Protein AF-A0A4R0WV72-F1 (afdb_monomer)

InterPro domains:
  IPR025110 AMP-binding enzyme, C-terminal domain [PF13193] (1-69)
  IPR045851 AMP-binding enzyme domain superfamily [G3DSA:3.30.300.30] (1-70)

pLDDT: mean 84.71, std 9.46, range [58.06, 95.12]

Secondary structure (DSSP, 8-state):
-HHHHTTSTTEEEEEEEEEEETTTEEEEEEEEEEPTT----HHHHHGGGGGS-GGGS-SEEEE-SSPPP-

Sequence (70 aa):
MENAASRHPSVAEAVVIGVAHSKWQERPILLVRLRAHATAQREEILEVSDKVARWWLPDDVIFVEELPRG

Structure (mmCIF, N/CA/C/O backbone):
data_AF-A0A4R0WV72-F1
#
_entry.id   AF-A0A4R0WV72-F1
#
loop_
_atom_site.group_PDB
_atom_site.id
_atom_site.type_symbol
_atom_site.label_atom_id
_atom_site.label_alt_id
_atom_site.label_comp_id
_atom_site.label_asym_id
_atom_site.label_entity_id
_atom_site.label_seq_id
_atom_site.pdbx_PDB_ins_co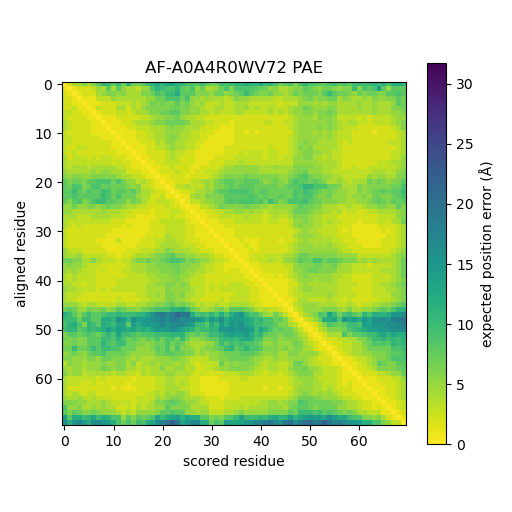de
_atom_site.Cartn_x
_atom_site.Cartn_y
_atom_site.Cartn_z
_atom_site.occupancy
_atom_site.B_iso_or_equiv
_atom_site.auth_seq_id
_atom_site.auth_comp_id
_atom_site.auth_asym_id
_atom_site.auth_atom_id
_atom_site.pdbx_PDB_model_num
ATOM 1 N N . MET A 1 1 ? 2.273 6.506 6.014 1.00 71.19 1 MET A N 1
ATOM 2 C CA . MET A 1 1 ? 2.050 5.149 5.479 1.00 71.19 1 MET A CA 1
ATOM 3 C C . MET A 1 1 ? 2.212 5.143 3.972 1.00 71.19 1 MET A C 1
ATOM 5 O O . MET A 1 1 ? 3.140 4.512 3.495 1.00 71.19 1 MET A O 1
ATOM 9 N N . GLU A 1 2 ? 1.426 5.947 3.255 1.00 73.50 2 GLU A N 1
ATOM 10 C CA . GLU A 1 2 ? 1.536 6.155 1.801 1.00 73.50 2 GLU A CA 1
ATOM 11 C C . GLU A 1 2 ? 2.957 6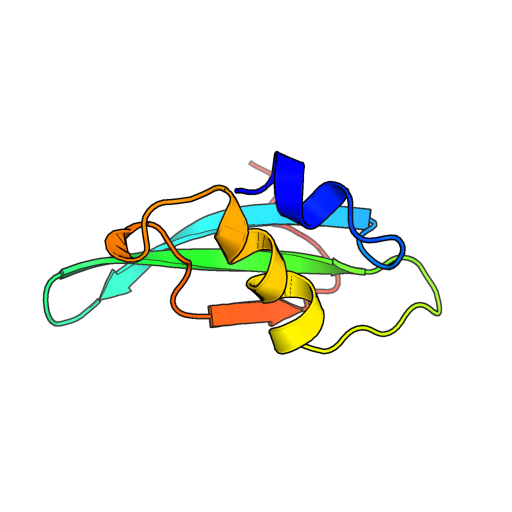.544 1.386 1.00 73.50 2 GLU A C 1
ATOM 13 O O . GLU A 1 2 ? 3.604 5.815 0.651 1.00 73.50 2 GLU A O 1
ATOM 18 N N . ASN A 1 3 ? 3.522 7.595 1.995 1.00 74.88 3 ASN A N 1
ATOM 19 C CA . ASN A 1 3 ? 4.907 8.036 1.753 1.00 74.88 3 ASN A CA 1
ATOM 20 C C . ASN A 1 3 ? 5.978 6.963 1.975 1.00 74.88 3 ASN A C 1
ATOM 22 O O . ASN A 1 3 ? 7.114 7.127 1.536 1.00 74.88 3 ASN A O 1
ATOM 26 N N . ALA A 1 4 ? 5.662 5.924 2.740 1.00 75.81 4 ALA A N 1
ATOM 27 C CA . ALA A 1 4 ? 6.592 4.856 3.042 1.00 75.81 4 ALA A CA 1
ATOM 28 C C . ALA A 1 4 ? 6.380 3.665 2.086 1.00 75.81 4 ALA A C 1
ATOM 30 O O . ALA A 1 4 ? 7.369 3.145 1.582 1.00 75.81 4 ALA A O 1
ATOM 31 N N . ALA A 1 5 ? 5.134 3.352 1.705 1.00 81.12 5 ALA A N 1
ATOM 32 C CA . ALA A 1 5 ? 4.815 2.435 0.605 1.00 81.12 5 ALA A CA 1
ATOM 33 C C . ALA A 1 5 ? 5.340 2.940 -0.752 1.00 81.12 5 ALA A C 1
ATOM 35 O O . ALA A 1 5 ? 5.941 2.180 -1.504 1.00 81.12 5 ALA A O 1
ATOM 36 N N . SER A 1 6 ? 5.237 4.244 -1.025 1.00 83.31 6 SER A N 1
ATOM 37 C CA . SER A 1 6 ? 5.758 4.876 -2.247 1.00 83.31 6 SER A CA 1
ATOM 38 C C . SER A 1 6 ? 7.287 4.828 -2.380 1.00 83.31 6 SER A C 1
ATOM 40 O O . SER A 1 6 ? 7.818 5.169 -3.435 1.00 83.31 6 SER A O 1
ATOM 42 N N . ARG A 1 7 ? 8.019 4.411 -1.335 1.00 84.88 7 ARG A N 1
ATOM 43 C CA . ARG A 1 7 ? 9.472 4.170 -1.413 1.00 84.88 7 ARG A CA 1
ATOM 44 C C . ARG A 1 7 ? 9.813 2.810 -2.017 1.00 84.88 7 ARG A C 1
ATOM 46 O O . ARG A 1 7 ? 10.962 2.610 -2.400 1.00 84.88 7 ARG A O 1
ATOM 53 N N . HIS A 1 8 ? 8.853 1.890 -2.099 1.00 88.00 8 HIS A N 1
ATOM 54 C CA . HIS A 1 8 ? 9.073 0.592 -2.714 1.00 88.00 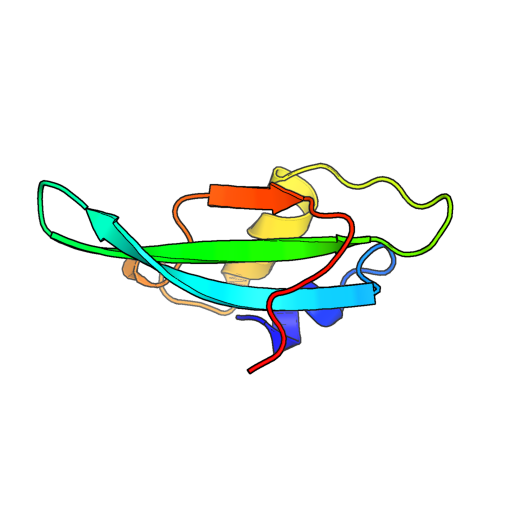8 HIS A CA 1
ATOM 55 C C . HIS A 1 8 ? 9.285 0.761 -4.237 1.00 88.00 8 HIS A C 1
ATOM 57 O O . HIS A 1 8 ? 8.491 1.435 -4.904 1.00 88.00 8 HIS A O 1
ATOM 63 N N . PRO A 1 9 ? 10.331 0.156 -4.831 1.00 90.31 9 PRO A N 1
ATOM 64 C CA . PRO A 1 9 ? 10.708 0.382 -6.232 1.00 90.31 9 PRO A CA 1
ATOM 65 C C . PRO A 1 9 ? 9.654 -0.094 -7.241 1.00 90.31 9 PRO A C 1
ATOM 67 O O . PRO A 1 9 ? 9.600 0.417 -8.359 1.00 90.31 9 PRO A O 1
ATOM 70 N N . SER A 1 10 ? 8.767 -1.009 -6.854 1.00 93.56 10 SER A N 1
ATOM 71 C CA . SER A 1 10 ? 7.638 -1.436 -7.694 1.00 93.56 10 SER A CA 1
ATOM 72 C C . SER A 1 10 ? 6.413 -0.515 -7.612 1.00 93.56 10 SER A C 1
AT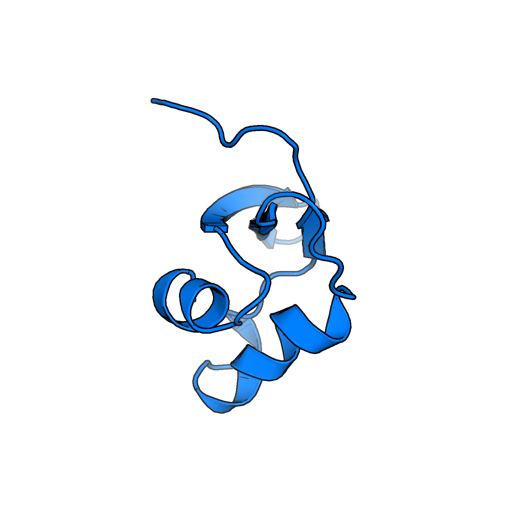OM 74 O O . SER A 1 10 ? 5.537 -0.618 -8.464 1.00 93.56 10 SER A O 1
ATOM 76 N N . VAL A 1 11 ? 6.324 0.390 -6.629 1.00 92.56 11 VAL A N 1
ATOM 77 C CA . VAL A 1 11 ? 5.121 1.206 -6.375 1.00 92.56 11 VAL A CA 1
ATOM 78 C C . VAL A 1 11 ? 5.167 2.509 -7.162 1.00 92.56 11 VAL A C 1
ATOM 80 O O . VAL A 1 11 ? 6.059 3.332 -6.959 1.00 92.56 11 VAL A O 1
ATOM 83 N N . ALA A 1 12 ? 4.196 2.713 -8.050 1.00 93.88 12 ALA A N 1
ATOM 84 C CA . ALA A 1 12 ? 4.004 3.985 -8.737 1.00 93.88 12 ALA A CA 1
ATOM 85 C C . ALA A 1 12 ? 3.294 4.996 -7.831 1.00 93.88 12 ALA A C 1
ATOM 87 O O . ALA A 1 12 ? 3.698 6.154 -7.768 1.00 93.88 12 ALA A O 1
ATOM 88 N N . GLU A 1 13 ? 2.252 4.548 -7.131 1.00 92.81 13 GLU A N 1
ATOM 89 C CA . GLU A 1 13 ? 1.429 5.382 -6.259 1.00 92.81 13 GLU A CA 1
ATOM 90 C C . GLU A 1 13 ? 0.749 4.521 -5.192 1.00 92.81 13 GLU A C 1
ATOM 92 O O . GLU A 1 13 ? 0.454 3.347 -5.431 1.00 92.81 13 GLU A O 1
ATOM 97 N N . ALA A 1 14 ? 0.497 5.098 -4.020 1.00 91.50 14 ALA A N 1
ATOM 98 C CA . ALA A 1 14 ? -0.198 4.430 -2.932 1.00 91.50 14 ALA A CA 1
ATOM 99 C C . ALA A 1 14 ? -1.088 5.419 -2.175 1.00 91.50 14 ALA A C 1
ATOM 101 O O . ALA A 1 14 ? -0.658 6.540 -1.904 1.00 91.50 14 ALA A O 1
ATOM 102 N N . VAL A 1 15 ? -2.291 4.980 -1.802 1.00 90.81 15 VAL A N 1
ATOM 103 C CA . VAL A 1 15 ? -3.245 5.762 -1.002 1.00 90.81 15 VAL A CA 1
ATOM 104 C C . VAL A 1 15 ? -3.844 4.892 0.098 1.00 90.81 15 VAL A C 1
ATOM 106 O O . VAL A 1 15 ? -4.095 3.703 -0.105 1.00 90.81 15 VAL A O 1
ATOM 109 N N . VAL A 1 16 ? -4.063 5.466 1.273 1.00 89.69 16 VAL A N 1
ATOM 110 C CA . VAL A 1 16 ? -4.771 4.824 2.378 1.00 89.69 16 VAL A CA 1
ATOM 111 C C . VAL A 1 16 ? -6.210 5.309 2.382 1.00 89.69 16 VAL A C 1
ATOM 113 O O . VAL A 1 16 ? -6.473 6.508 2.421 1.00 89.69 16 VAL A O 1
ATOM 116 N N . ILE A 1 17 ? -7.146 4.366 2.397 1.00 89.38 17 ILE A N 1
ATOM 117 C CA . ILE A 1 17 ? -8.574 4.643 2.540 1.00 89.38 17 ILE A CA 1
ATOM 118 C C . ILE A 1 17 ? -9.115 3.994 3.812 1.00 89.38 17 ILE A C 1
ATOM 120 O O . ILE A 1 17 ? -8.663 2.922 4.215 1.00 89.38 17 ILE A O 1
ATOM 124 N N . GLY A 1 18 ? -10.093 4.639 4.443 1.00 89.56 18 GLY A N 1
ATOM 125 C CA . GLY A 1 18 ? -10.919 4.005 5.465 1.00 89.56 18 GLY A CA 1
ATOM 126 C C . GLY A 1 18 ? -11.997 3.163 4.794 1.00 89.56 18 GLY A C 1
ATOM 127 O O . GLY A 1 18 ? -12.716 3.657 3.928 1.00 89.56 18 GLY A O 1
ATOM 128 N N . VAL A 1 19 ? -12.108 1.892 5.171 1.00 88.81 19 VAL A N 1
ATOM 129 C CA . VAL A 1 19 ? -13.234 1.040 4.768 1.00 88.81 19 VAL A CA 1
ATOM 130 C C . VAL A 1 19 ? -14.055 0.644 5.978 1.00 88.81 19 VAL A C 1
ATOM 132 O O . VAL A 1 19 ? -13.506 0.427 7.061 1.00 88.81 19 VAL A O 1
ATOM 135 N N . ALA A 1 20 ? -15.367 0.512 5.788 1.00 90.12 20 ALA A N 1
ATOM 136 C CA . ALA A 1 20 ? -16.273 0.098 6.848 1.00 90.12 20 ALA A CA 1
ATOM 137 C C . ALA A 1 20 ? -15.850 -1.261 7.434 1.00 90.12 20 ALA A C 1
ATOM 139 O O . ALA A 1 20 ? -15.648 -2.236 6.710 1.00 90.12 20 ALA A O 1
ATOM 140 N N . HIS A 1 21 ? -15.740 -1.331 8.759 1.00 87.19 21 HIS A N 1
ATOM 141 C CA . HIS A 1 21 ? -15.339 -2.530 9.484 1.00 87.19 21 HIS A CA 1
ATOM 142 C C . HIS A 1 21 ? -16.311 -2.826 10.628 1.00 87.19 21 HIS A C 1
ATOM 144 O O . HIS A 1 21 ? -16.537 -1.994 11.507 1.00 87.19 21 HIS A O 1
ATOM 150 N N . SER A 1 22 ? -16.808 -4.063 10.679 1.00 86.81 22 SER A N 1
ATOM 151 C CA . SER A 1 22 ? -17.864 -4.515 11.603 1.00 86.81 22 SER A CA 1
ATOM 152 C C . SER A 1 22 ? -17.582 -4.252 13.087 1.00 86.81 22 SER A C 1
ATOM 154 O O . SER A 1 22 ? -18.505 -4.003 13.856 1.00 86.81 22 SER A O 1
ATOM 156 N N . LYS A 1 23 ? -16.310 -4.294 13.501 1.00 86.69 23 LYS A N 1
ATOM 157 C CA . LYS A 1 23 ? -15.882 -4.077 14.896 1.00 86.69 23 LYS A CA 1
ATOM 158 C C . LYS A 1 23 ? -15.408 -2.655 15.210 1.00 86.69 23 LYS A C 1
ATOM 160 O O . LYS A 1 23 ? -15.484 -2.234 16.358 1.00 86.69 23 LYS A O 1
ATOM 165 N N . TRP A 1 24 ? -14.856 -1.949 14.226 1.00 83.25 24 TRP A N 1
ATOM 166 C CA . TRP A 1 24 ? -14.020 -0.762 14.467 1.00 83.25 24 TRP A CA 1
ATOM 167 C C . TRP A 1 24 ? -14.563 0.499 13.790 1.00 83.25 24 TRP A C 1
ATOM 169 O O . TRP A 1 24 ? -13.878 1.513 13.785 1.00 83.25 24 TRP A O 1
ATOM 179 N N . GLN A 1 25 ? -15.791 0.438 13.259 1.00 85.94 25 GLN A N 1
ATOM 180 C CA . GLN A 1 25 ? -16.408 1.420 12.358 1.00 85.94 25 GLN A CA 1
ATOM 181 C C . GLN A 1 25 ? -15.663 1.520 11.030 1.00 85.94 25 GLN A C 1
ATOM 183 O O . GLN A 1 25 ? -16.234 1.160 10.007 1.00 85.94 25 GLN A O 1
ATOM 188 N N . GLU A 1 26 ? -14.380 1.880 11.052 1.00 87.94 26 GLU A N 1
ATOM 189 C CA . GLU A 1 26 ? -13.516 1.932 9.877 1.00 87.94 26 GLU A CA 1
ATOM 190 C C . GLU A 1 26 ? -12.121 1.365 10.157 1.00 87.94 26 GLU A C 1
ATOM 192 O O . GLU A 1 26 ? -11.605 1.431 11.277 1.00 87.94 26 GLU A O 1
ATOM 197 N N . ARG A 1 27 ? -11.504 0.782 9.127 1.00 88.75 27 ARG A N 1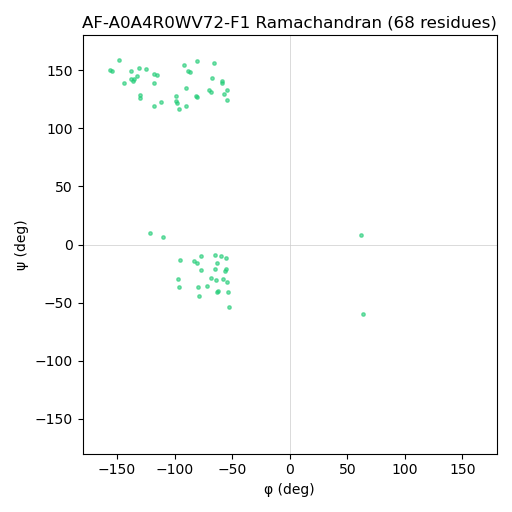
ATOM 198 C CA . ARG A 1 27 ? -10.122 0.290 9.159 1.00 88.75 27 ARG A CA 1
ATOM 199 C C . ARG A 1 27 ? -9.360 0.765 7.926 1.00 88.75 27 ARG A C 1
ATOM 201 O O . ARG A 1 27 ? -9.955 0.847 6.852 1.00 88.75 27 ARG A O 1
ATOM 208 N N . PRO A 1 28 ? -8.060 1.070 8.062 1.00 88.75 28 PRO A N 1
ATOM 209 C CA . PRO A 1 28 ? -7.251 1.474 6.927 1.00 88.75 28 PRO A CA 1
ATOM 210 C C . PRO A 1 28 ? -7.009 0.291 5.982 1.00 88.75 28 PRO A C 1
ATOM 212 O O . PRO A 1 28 ? -6.602 -0.788 6.415 1.00 88.75 28 PRO A O 1
ATOM 215 N N . ILE A 1 29 ? -7.201 0.520 4.687 1.00 90.06 29 ILE A N 1
ATOM 216 C CA . ILE A 1 29 ? -6.694 -0.321 3.599 1.00 90.06 29 ILE A CA 1
ATOM 217 C C . ILE A 1 29 ? -5.739 0.517 2.762 1.00 90.06 29 ILE A C 1
ATOM 219 O O . ILE A 1 29 ? -6.001 1.690 2.493 1.00 90.06 29 ILE A O 1
ATOM 223 N N . LEU A 1 30 ? -4.631 -0.090 2.345 1.00 91.69 30 LEU A N 1
ATOM 224 C CA . LEU A 1 30 ? -3.683 0.527 1.432 1.00 91.69 30 LEU A CA 1
ATOM 225 C C . LEU A 1 30 ? -3.989 0.072 0.003 1.00 91.69 30 LEU A C 1
ATOM 227 O O . LEU A 1 30 ? -3.869 -1.107 -0.322 1.00 91.69 30 LEU A O 1
ATOM 231 N N . LEU A 1 31 ? -4.359 1.005 -0.864 1.00 92.69 31 LEU A N 1
ATOM 232 C CA . LEU A 1 31 ? -4.439 0.757 -2.298 1.00 92.69 31 LEU A CA 1
ATOM 233 C C . LEU A 1 31 ? -3.095 1.093 -2.933 1.00 92.69 31 LEU A C 1
ATOM 235 O O . LEU A 1 31 ? -2.511 2.141 -2.648 1.00 92.69 31 LEU A O 1
ATOM 239 N N . VAL A 1 32 ? -2.611 0.216 -3.805 1.00 93.62 32 VAL A N 1
ATOM 240 C CA . VAL A 1 32 ? -1.307 0.360 -4.450 1.00 93.62 32 VAL A CA 1
ATOM 241 C C . VAL A 1 32 ? -1.446 0.191 -5.946 1.00 93.62 32 VAL A C 1
ATOM 243 O O . VAL A 1 32 ? -1.905 -0.840 -6.431 1.00 93.62 32 VAL A O 1
ATOM 246 N N . ARG A 1 33 ? -0.957 1.179 -6.689 1.00 95.06 33 ARG A N 1
ATOM 247 C CA . ARG A 1 33 ? -0.716 1.039 -8.119 1.00 95.06 33 ARG A CA 1
ATOM 248 C C . ARG A 1 33 ? 0.757 0.743 -8.347 1.00 95.06 33 ARG A C 1
ATOM 250 O O . ARG A 1 33 ? 1.631 1.514 -7.937 1.00 95.06 33 ARG A O 1
ATOM 257 N N . LEU A 1 34 ? 1.037 -0.368 -9.016 1.00 95.12 34 LEU A N 1
ATOM 258 C CA . LEU A 1 34 ? 2.397 -0.738 -9.396 1.00 95.12 34 LEU A CA 1
ATOM 259 C C . LEU A 1 34 ? 2.848 0.014 -10.652 1.00 95.12 34 LEU A C 1
ATOM 261 O O . LEU A 1 34 ? 2.042 0.494 -11.449 1.00 95.12 34 LEU A O 1
ATOM 265 N N . ARG A 1 35 ? 4.165 0.128 -10.828 1.00 94.19 35 ARG A N 1
ATOM 266 C CA . ARG A 1 35 ? 4.763 0.586 -12.086 1.00 94.19 35 ARG A CA 1
ATOM 267 C C . ARG A 1 35 ? 4.488 -0.432 -13.196 1.00 94.19 35 ARG A C 1
ATOM 269 O O . ARG A 1 35 ? 4.294 -1.617 -12.932 1.00 94.19 35 ARG A O 1
ATOM 276 N N . ALA A 1 36 ? 4.511 0.027 -14.446 1.00 92.69 36 ALA A N 1
ATOM 277 C CA . ALA A 1 36 ? 4.355 -0.855 -15.598 1.00 92.69 36 ALA A CA 1
ATOM 278 C C . ALA A 1 36 ? 5.391 -1.991 -15.554 1.00 92.69 36 ALA A C 1
ATOM 280 O O . ALA A 1 36 ? 6.575 -1.741 -15.322 1.00 92.69 36 ALA A O 1
ATOM 281 N N . HIS A 1 37 ? 4.929 -3.224 -15.773 1.00 92.00 37 HIS A N 1
ATOM 282 C CA . HIS A 1 37 ? 5.733 -4.455 -15.731 1.00 92.00 37 HIS A CA 1
ATOM 283 C C . HIS A 1 37 ? 6.379 -4.783 -14.375 1.00 92.00 37 HIS A C 1
ATOM 285 O O . HIS A 1 37 ? 7.182 -5.711 -14.300 1.00 92.00 37 HIS A O 1
ATOM 291 N N . ALA A 1 38 ? 6.040 -4.057 -13.308 1.00 93.81 38 ALA A N 1
ATO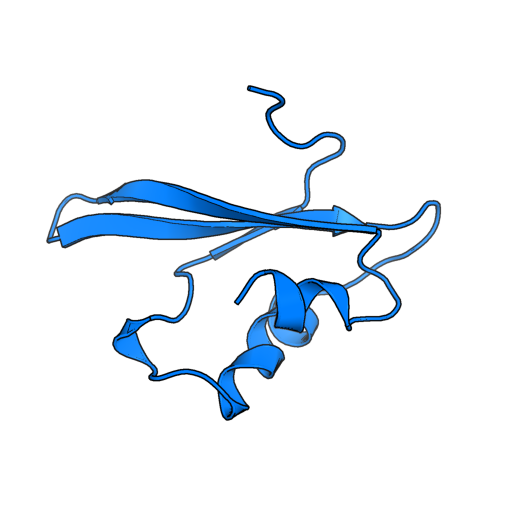M 292 C CA . ALA A 1 38 ? 6.503 -4.376 -11.969 1.00 93.81 38 ALA A CA 1
ATOM 293 C C . ALA A 1 38 ? 5.550 -5.354 -11.277 1.00 93.81 38 ALA A C 1
ATOM 295 O O . ALA A 1 38 ? 4.337 -5.334 -11.482 1.00 93.81 38 ALA A O 1
ATOM 296 N N . THR A 1 39 ? 6.117 -6.173 -10.402 1.00 92.38 39 THR A N 1
ATOM 297 C CA . THR A 1 39 ? 5.386 -7.049 -9.489 1.00 92.38 39 THR A CA 1
ATOM 298 C C . THR A 1 39 ? 5.833 -6.755 -8.063 1.00 92.38 39 THR A C 1
ATOM 300 O O . THR A 1 39 ? 6.965 -6.317 -7.834 1.00 92.38 39 THR A O 1
ATOM 303 N N . ALA A 1 40 ? 4.936 -6.965 -7.112 1.00 91.06 40 ALA A N 1
ATOM 304 C CA . ALA A 1 40 ? 5.234 -6.954 -5.689 1.00 91.06 40 ALA A CA 1
ATOM 305 C C . ALA A 1 40 ? 4.197 -7.818 -4.976 1.00 91.06 40 ALA A C 1
ATOM 307 O O . ALA A 1 40 ? 3.048 -7.907 -5.412 1.00 91.06 40 ALA A O 1
ATOM 308 N N . GLN A 1 41 ? 4.601 -8.432 -3.879 1.00 91.31 41 GLN A N 1
ATOM 309 C CA . GLN A 1 41 ? 3.717 -9.113 -2.957 1.00 91.31 41 GLN A CA 1
ATOM 310 C C . GLN A 1 41 ? 3.270 -8.156 -1.860 1.00 91.31 41 GLN A C 1
ATOM 312 O O . GLN A 1 41 ? 3.940 -7.178 -1.525 1.00 91.31 41 GLN A O 1
ATOM 317 N N . ARG A 1 42 ? 2.109 -8.455 -1.284 1.00 88.12 42 ARG A N 1
ATOM 318 C CA . ARG A 1 42 ? 1.521 -7.685 -0.187 1.00 88.12 42 ARG A CA 1
ATOM 319 C C . ARG A 1 42 ? 2.501 -7.524 0.974 1.00 88.12 42 ARG A C 1
ATOM 321 O O . ARG A 1 42 ? 2.609 -6.439 1.533 1.00 88.12 42 ARG A O 1
ATOM 328 N N . GLU A 1 43 ? 3.233 -8.579 1.305 1.00 86.69 43 GLU A N 1
ATOM 329 C CA . GLU A 1 43 ? 4.198 -8.616 2.401 1.00 86.69 43 GLU A CA 1
ATOM 330 C C . GLU A 1 43 ? 5.353 -7.633 2.166 1.00 86.69 43 GLU A C 1
ATOM 332 O O . GLU A 1 43 ? 5.698 -6.894 3.082 1.00 86.69 43 GLU A O 1
ATOM 337 N N . GLU A 1 44 ? 5.860 -7.537 0.930 1.00 87.25 44 GLU A N 1
ATOM 338 C CA . GLU A 1 44 ? 6.924 -6.591 0.537 1.00 87.25 44 GLU A CA 1
ATOM 339 C C . GLU A 1 44 ? 6.468 -5.128 0.675 1.00 87.25 44 GLU A C 1
ATOM 341 O O . GLU A 1 44 ? 7.256 -4.232 0.980 1.00 87.25 44 GLU A O 1
ATOM 346 N N . ILE A 1 45 ? 5.170 -4.871 0.484 1.00 87.12 45 ILE A N 1
ATOM 347 C CA . ILE A 1 45 ? 4.578 -3.546 0.698 1.00 87.12 45 ILE A CA 1
ATOM 348 C C . ILE A 1 45 ? 4.310 -3.283 2.187 1.00 87.12 45 ILE A C 1
ATOM 350 O O . ILE A 1 45 ? 4.452 -2.151 2.653 1.00 87.12 45 ILE A O 1
ATOM 354 N N . LEU A 1 46 ? 3.909 -4.303 2.948 1.00 80.00 46 LEU A N 1
ATOM 355 C CA . LEU A 1 46 ? 3.592 -4.187 4.374 1.00 80.00 46 LEU A CA 1
ATOM 356 C C . LEU A 1 46 ? 4.824 -4.107 5.274 1.00 80.00 46 LEU A C 1
ATOM 358 O O . LEU A 1 46 ? 4.713 -3.554 6.367 1.00 80.00 46 LEU A O 1
ATOM 362 N N . GLU A 1 47 ? 5.989 -4.572 4.818 1.00 75.44 47 GLU A N 1
ATOM 363 C CA . GLU A 1 47 ? 7.278 -4.486 5.532 1.00 75.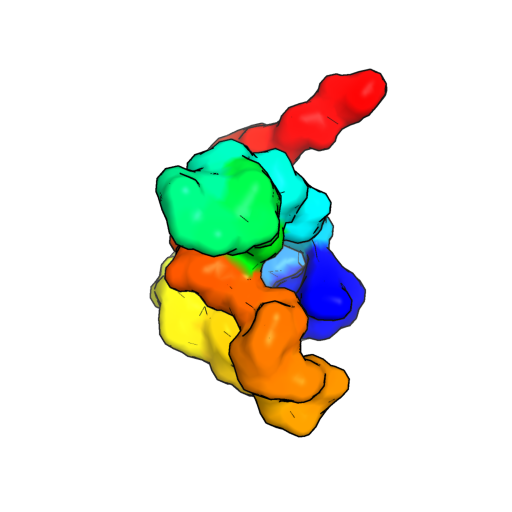44 47 GLU A CA 1
ATOM 364 C C . GLU A 1 47 ? 7.707 -3.032 5.832 1.00 75.44 47 GLU A C 1
ATOM 366 O O . GLU A 1 47 ? 8.552 -2.748 6.677 1.00 75.44 47 GLU A O 1
ATOM 371 N N . VAL A 1 48 ? 7.001 -2.062 5.248 1.00 64.38 48 VAL A N 1
ATOM 372 C CA . VAL A 1 48 ? 6.982 -0.648 5.647 1.00 64.38 48 VAL A CA 1
ATOM 373 C C . VAL A 1 48 ? 6.601 -0.435 7.135 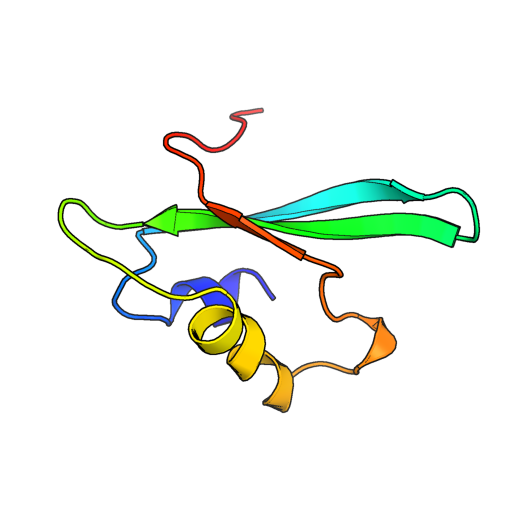1.00 64.38 48 VAL A C 1
ATOM 375 O O . VAL A 1 48 ? 6.774 0.665 7.678 1.00 64.38 48 VAL A O 1
ATOM 378 N N . SER A 1 49 ? 6.110 -1.479 7.812 1.00 58.06 49 SER A N 1
ATOM 379 C CA . SER A 1 49 ? 5.645 -1.495 9.199 1.00 58.06 49 SER A CA 1
ATOM 380 C C . SER A 1 49 ? 6.650 -1.037 10.249 1.00 58.06 49 SER A C 1
ATOM 382 O O . SER A 1 49 ? 6.228 -0.570 11.304 1.00 58.06 49 SER A O 1
ATOM 384 N N . ASP A 1 50 ? 7.954 -1.089 9.975 1.00 60.22 50 ASP A N 1
ATOM 385 C CA . ASP A 1 50 ? 8.986 -0.770 10.975 1.00 60.22 50 ASP A CA 1
ATOM 386 C C . ASP A 1 50 ? 8.945 0.684 11.468 1.00 60.22 50 ASP A C 1
ATOM 388 O O . ASP A 1 50 ? 9.535 1.027 12.493 1.00 60.22 50 ASP A O 1
ATOM 392 N N . LYS A 1 51 ? 8.242 1.565 10.749 1.00 63.28 51 LYS A N 1
ATOM 393 C CA . LYS A 1 51 ? 8.159 3.000 11.061 1.00 63.28 51 LYS A CA 1
ATOM 394 C C . LYS A 1 51 ? 6.785 3.446 11.555 1.00 63.28 51 LYS A C 1
ATOM 396 O O . LYS A 1 51 ? 6.570 4.649 11.704 1.00 63.28 51 LYS A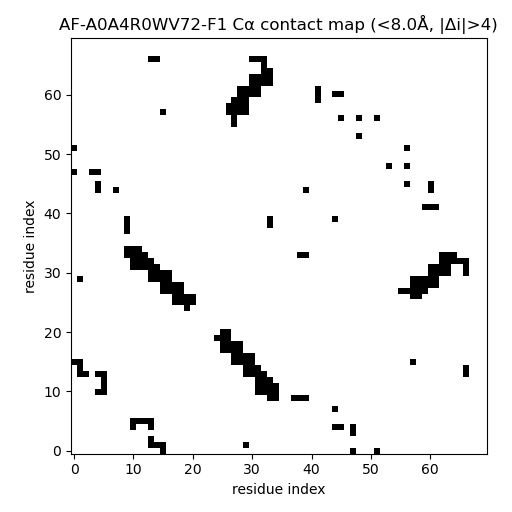 O 1
ATOM 401 N N . VAL A 1 52 ? 5.844 2.524 11.778 1.00 67.88 52 VAL A N 1
ATOM 402 C CA . VAL A 1 52 ? 4.459 2.856 12.145 1.00 67.88 52 VAL A CA 1
ATOM 403 C C . VAL A 1 52 ? 3.964 1.948 13.268 1.00 67.88 52 VAL A C 1
ATOM 405 O O . VAL A 1 52 ? 4.233 0.752 13.289 1.00 67.88 52 VAL A O 1
ATOM 408 N N . ALA A 1 53 ? 3.210 2.508 14.216 1.00 71.50 53 ALA A N 1
ATOM 409 C CA . ALA A 1 53 ? 2.597 1.716 15.274 1.00 71.50 53 ALA A CA 1
ATOM 410 C C . ALA A 1 53 ? 1.673 0.633 14.692 1.00 71.50 53 ALA A C 1
ATOM 412 O O . ALA A 1 53 ? 0.905 0.883 13.765 1.00 71.50 53 ALA A O 1
ATOM 413 N N . ARG A 1 54 ? 1.710 -0.571 15.272 1.00 72.88 54 ARG A N 1
ATOM 414 C CA . ARG A 1 54 ? 1.031 -1.761 14.732 1.00 72.88 54 ARG A CA 1
ATOM 415 C C . ARG A 1 54 ? -0.487 -1.594 14.559 1.00 72.88 54 ARG A C 1
ATOM 417 O O . ARG A 1 54 ? -1.063 -2.196 13.664 1.00 72.88 54 ARG A O 1
ATOM 424 N N . TRP A 1 55 ? -1.127 -0.762 15.383 1.00 73.12 55 TRP A N 1
ATOM 425 C CA . TRP A 1 55 ? -2.562 -0.449 15.293 1.00 73.12 55 TRP A CA 1
ATOM 426 C C . TRP A 1 55 ? -2.922 0.530 14.166 1.00 73.12 55 TRP A C 1
ATOM 428 O O . TRP A 1 55 ? -4.101 0.743 13.904 1.00 73.12 55 TRP A O 1
ATOM 438 N N . TRP A 1 56 ? -1.925 1.148 13.532 1.00 75.00 56 TRP A N 1
ATOM 439 C CA . TRP A 1 56 ? -2.093 2.001 12.359 1.00 75.00 56 TRP A CA 1
ATOM 440 C C . TRP A 1 56 ? -1.872 1.242 11.050 1.00 75.00 56 TRP A C 1
ATOM 442 O O . TRP A 1 56 ? -2.200 1.789 10.004 1.00 75.00 56 TRP A O 1
ATOM 452 N N . LEU A 1 57 ? -1.306 0.027 11.092 1.00 78.69 57 LEU A N 1
ATOM 453 C CA . LEU A 1 57 ? -1.047 -0.771 9.894 1.00 78.69 57 LEU A CA 1
ATOM 454 C C . LEU A 1 57 ? -2.344 -1.040 9.129 1.00 78.69 57 LEU A C 1
ATOM 456 O O . LEU A 1 57 ? -3.377 -1.277 9.761 1.00 78.69 57 LEU A O 1
ATOM 460 N N . PRO A 1 58 ? -2.292 -1.002 7.788 1.00 81.81 58 PRO A N 1
ATOM 461 C CA . PRO A 1 58 ? -3.454 -1.317 6.993 1.00 81.81 58 PRO A CA 1
ATOM 462 C C . PRO A 1 58 ? -3.765 -2.802 7.160 1.00 81.81 58 PRO A C 1
ATOM 464 O O . PRO A 1 58 ? -2.860 -3.636 7.258 1.00 81.81 58 PRO A O 1
ATOM 467 N N . ASP A 1 59 ? -5.051 -3.130 7.194 1.00 83.69 59 ASP A N 1
ATOM 468 C CA . ASP A 1 59 ? -5.486 -4.525 7.289 1.00 83.69 59 ASP A CA 1
ATOM 469 C C . ASP A 1 59 ? -5.166 -5.297 6.026 1.00 83.69 59 ASP A C 1
ATOM 471 O O . ASP A 1 59 ? -4.924 -6.505 6.070 1.00 83.69 59 ASP A O 1
ATOM 475 N N . ASP A 1 60 ? -5.139 -4.588 4.903 1.00 86.50 60 ASP A N 1
ATOM 476 C CA . ASP A 1 60 ? -4.869 -5.181 3.617 1.00 86.50 60 ASP A CA 1
ATOM 477 C C . ASP A 1 60 ? -4.151 -4.228 2.664 1.00 86.50 60 ASP A C 1
ATOM 479 O O . ASP A 1 60 ? -4.195 -3.002 2.820 1.00 86.50 60 ASP A O 1
ATOM 483 N N . VAL A 1 61 ? -3.499 -4.829 1.670 1.00 90.44 61 VAL A N 1
ATOM 484 C CA . VAL A 1 61 ? -2.929 -4.139 0.518 1.00 90.44 61 VAL A CA 1
ATOM 485 C C . VAL A 1 61 ? -3.628 -4.664 -0.719 1.00 90.44 61 VAL A C 1
ATOM 487 O O . VAL A 1 61 ? -3.539 -5.851 -1.027 1.00 90.44 61 VAL A O 1
ATOM 490 N N . ILE A 1 62 ? -4.294 -3.773 -1.441 1.00 92.69 62 ILE A N 1
ATOM 491 C CA . ILE A 1 62 ? -4.997 -4.120 -2.671 1.00 92.69 62 ILE A CA 1
ATOM 492 C C . ILE A 1 62 ? -4.267 -3.469 -3.837 1.00 92.69 62 ILE A C 1
ATOM 494 O O . ILE A 1 62 ? -4.108 -2.246 -3.883 1.00 92.69 62 ILE A O 1
ATOM 498 N N . PHE A 1 63 ? -3.832 -4.289 -4.790 1.00 93.94 63 PHE A N 1
ATOM 499 C CA . PHE A 1 63 ? -3.255 -3.796 -6.032 1.00 93.94 63 PHE A CA 1
ATOM 500 C C . PHE A 1 63 ? -4.362 -3.407 -7.003 1.00 93.94 63 PHE A C 1
ATOM 502 O O . PHE A 1 63 ? -5.265 -4.199 -7.271 1.00 93.94 63 PHE A O 1
ATOM 509 N N . VAL A 1 64 ? -4.288 -2.189 -7.528 1.00 94.19 64 VAL A N 1
ATOM 510 C CA . VAL A 1 64 ? -5.279 -1.650 -8.463 1.00 94.19 64 VAL A CA 1
ATOM 511 C C . VAL A 1 64 ? -4.598 -1.036 -9.679 1.00 94.19 64 VAL A C 1
ATOM 513 O O . VAL A 1 64 ? -3.465 -0.556 -9.600 1.00 94.19 64 VAL A O 1
ATOM 516 N N . GLU A 1 65 ? -5.296 -1.041 -10.813 1.00 91.12 65 GLU A N 1
ATOM 517 C CA . GLU A 1 65 ? -4.809 -0.410 -12.045 1.00 91.12 65 GLU A CA 1
ATOM 518 C C . GLU A 1 65 ? -4.853 1.119 -11.950 1.00 91.12 65 GLU A C 1
ATOM 520 O O . GLU A 1 65 ? -3.944 1.807 -12.416 1.00 91.12 65 GLU A O 1
ATOM 525 N N . GLU A 1 66 ? -5.875 1.656 -11.280 1.00 90.31 66 GLU A N 1
ATOM 526 C CA . GLU A 1 66 ? -6.050 3.085 -11.050 1.00 90.31 66 GLU A CA 1
ATOM 527 C C . GLU A 1 66 ? -6.507 3.364 -9.620 1.00 90.31 66 GLU A C 1
ATOM 529 O O . GLU A 1 66 ? -7.304 2.625 -9.042 1.00 90.31 66 GLU A O 1
ATOM 534 N N . LEU A 1 67 ? -5.990 4.454 -9.052 1.00 89.56 67 LEU A N 1
ATOM 535 C CA . LEU A 1 67 ? -6.429 4.949 -7.755 1.00 89.56 67 LEU A CA 1
ATOM 536 C C . LEU A 1 67 ? -7.643 5.872 -7.915 1.00 89.56 67 LEU A C 1
ATOM 538 O O . LEU A 1 67 ? -7.734 6.576 -8.929 1.00 89.56 67 LEU A O 1
ATOM 542 N N . PRO A 1 68 ? -8.549 5.912 -6.918 1.00 83.50 68 PRO A N 1
ATOM 543 C CA . PRO A 1 68 ? -9.648 6.865 -6.905 1.00 83.50 68 PRO A CA 1
ATOM 544 C C . PRO A 1 68 ? -9.099 8.284 -7.044 1.00 83.50 68 PRO A C 1
ATOM 546 O O . PRO A 1 68 ? -8.251 8.710 -6.259 1.00 83.50 68 PRO A O 1
ATOM 549 N N . ARG A 1 69 ? -9.580 9.015 -8.048 1.00 76.81 69 ARG A N 1
ATOM 550 C CA . ARG A 1 69 ? -9.306 10.444 -8.191 1.00 76.81 69 ARG A CA 1
ATOM 551 C C . ARG A 1 69 ? -10.507 11.182 -7.616 1.00 76.81 69 ARG A C 1
ATOM 553 O O . ARG A 1 69 ? -11.632 10.902 -8.027 1.00 76.81 69 ARG A O 1
ATOM 560 N N . GLY A 1 70 ? -10.253 12.016 -6.611 1.00 58.66 70 GLY A N 1
ATOM 561 C CA . GLY A 1 70 ? -11.259 12.916 -6.044 1.00 58.66 70 GLY A CA 1
ATOM 562 C C . GLY A 1 70 ? -11.708 13.976 -7.037 1.00 58.66 70 GLY A C 1
ATOM 563 O O . GLY A 1 70 ? -10.940 14.258 -7.987 1.00 58.66 70 GLY A O 1
#

Mean predicted aligned error: 4.66 Å

Solvent-accessible surface area (backbone atoms only — not comparable to full-atom values): 4339 Å² total; per-residue (Å²): 106,39,82,52,40,45,66,42,91,36,36,67,42,48,47,73,44,76,40,86,32,100,89,63,61,51,42,45,32,33,41,33,26,58,35,89,96,47,74,82,55,61,63,75,51,52,65,53,46,86,82,49,63,78,91,72,54,52,84,45,67,46,80,39,95,70,77,91,77,132

Organism: NCBI:txid1245441

Nearest PDB structures (foldseek):
  5upt-assembly1_A-2  TM=8.706E-01  e=1.059E-06  Streptomyces platensis subsp. rosaceus
  6m2o-assembly1_A  TM=8.727E-01  e=2.536E-06  Rhodopseudomonas palustris
  4g36-assembly2_B  TM=8.555E-01  e=2.712E-06  Photinus pyralis
  6sq8-assembly1_A  TM=8.783E-01  e=1.902E-05  Marinactinospora thermotolerans
  8www-assembly1_A  TM=8.604E-01  e=3.255E-05  Streptomyces yokosukanensis

Radius of gyration: 11.95 Å; Cα contacts (8 Å, |Δi|>4): 113; chains: 1; bounding box: 29×22×31 Å

Foldseek 3Di:
DFVLLCVPQQFPGKDWDWDQDPPPRTFIEIETETDPPGDDDFVSSQVSCPVDDPRNGGPGYHYDNDDDDD